Protein AF-A0A484BZA9-F1 (afdb_monomer_lite)

Organism: Drosophila navojoa (NCBI:txid7232)

Radius of gyration: 30.33 Å; chains: 1; bounding box: 61×29×84 Å

Foldseek 3Di:
DVVVVVVVVVVVVVVVVVVVVVVVVVVVVPPPPPPPPQAKDKDADPPPLGIFIWGWDADPPPRDIDTDGPDRDDDDDCDDPSPPPDD

InterPro domains:
  IPR002018 Carboxylesterase, type B [PF00135] (48-85)
  IPR029058 Alpha/Beta hydrolase fold [G3DSA:3.40.50.1820] (9-86)
  IPR029058 Alpha/Beta hydrolase fold [SSF53474] (48-85)

Structure (mmCIF, N/CA/C/O backbone):
data_AF-A0A484BZA9-F1
#
_entry.id   AF-A0A484BZA9-F1
#
loop_
_atom_site.group_PDB
_atom_site.id
_atom_site.type_symbol
_atom_site.label_atom_id
_atom_site.label_alt_id
_atom_site.label_comp_id
_atom_site.label_asym_id
_atom_site.label_entity_id
_atom_site.label_seq_id
_atom_site.pdbx_PDB_ins_code
_atom_site.Cartn_x
_atom_site.Cartn_y
_atom_site.Cartn_z
_atom_site.occupancy
_atom_site.B_iso_or_equiv
_atom_site.auth_seq_id
_atom_site.auth_comp_id
_atom_site.auth_asym_id
_atom_site.auth_atom_id
_atom_site.pdbx_PDB_model_num
ATOM 1 N N . MET A 1 1 ? 35.173 -10.326 -63.061 1.00 58.94 1 MET A N 1
ATOM 2 C CA . MET A 1 1 ? 34.875 -11.065 -61.809 1.00 58.94 1 MET A CA 1
ATOM 3 C C . MET A 1 1 ? 34.921 -10.184 -60.553 1.00 58.94 1 MET A C 1
ATOM 5 O O . MET A 1 1 ? 33.994 -10.265 -59.764 1.00 58.94 1 MET A O 1
ATOM 9 N N . ARG A 1 2 ? 35.896 -9.270 -60.396 1.00 67.94 2 ARG A N 1
ATOM 10 C CA . ARG A 1 2 ? 36.042 -8.396 -59.205 1.00 67.94 2 ARG A CA 1
ATOM 11 C C . ARG A 1 2 ? 34.828 -7.511 -58.857 1.00 67.94 2 ARG A C 1
ATOM 13 O O . ARG A 1 2 ? 34.467 -7.426 -57.695 1.00 67.94 2 ARG A O 1
ATOM 20 N N . ARG A 1 3 ? 34.145 -6.910 -59.842 1.00 71.12 3 ARG A N 1
ATOM 21 C CA . ARG A 1 3 ? 32.978 -6.034 -59.583 1.00 71.12 3 ARG A CA 1
ATOM 22 C C . ARG A 1 3 ? 31.771 -6.777 -58.994 1.00 71.12 3 ARG A C 1
ATOM 24 O O . ARG A 1 3 ? 31.112 -6.250 -58.114 1.00 71.12 3 ARG A O 1
ATOM 31 N N . ARG A 1 4 ? 31.515 -8.017 -59.429 1.00 75.31 4 ARG A N 1
ATOM 32 C CA . ARG A 1 4 ? 30.401 -8.833 -58.910 1.00 75.31 4 ARG A CA 1
ATOM 33 C C . ARG A 1 4 ? 30.628 -9.241 -57.454 1.00 75.31 4 ARG A C 1
ATOM 35 O O . ARG A 1 4 ? 29.698 -9.183 -56.667 1.00 75.31 4 ARG A O 1
ATOM 42 N N . VAL A 1 5 ? 31.871 -9.561 -57.094 1.00 78.50 5 VAL A N 1
ATOM 43 C CA . VAL A 1 5 ? 32.254 -9.881 -55.709 1.00 78.50 5 VAL A CA 1
ATOM 44 C C . VAL A 1 5 ? 32.057 -8.672 -54.788 1.00 78.50 5 VAL A C 1
ATOM 46 O O . VAL A 1 5 ? 31.531 -8.825 -53.693 1.00 78.50 5 VAL A O 1
ATOM 49 N N . VAL A 1 6 ? 32.389 -7.463 -55.254 1.00 81.69 6 VAL A N 1
ATOM 50 C CA . VAL A 1 6 ? 32.206 -6.222 -54.479 1.00 81.69 6 VAL A CA 1
ATOM 51 C C . VAL A 1 6 ? 30.726 -5.898 -54.245 1.00 81.69 6 VAL A C 1
ATOM 53 O O . VAL A 1 6 ? 30.363 -5.560 -53.124 1.00 81.69 6 VAL A O 1
ATOM 56 N N . TYR A 1 7 ? 29.851 -6.053 -55.247 1.00 83.44 7 TYR A N 1
ATOM 57 C CA . TYR A 1 7 ? 28.407 -5.840 -55.055 1.00 83.44 7 TYR A CA 1
ATOM 58 C C . TYR A 1 7 ? 27.773 -6.874 -54.122 1.00 83.44 7 TYR A C 1
ATOM 60 O O . TYR A 1 7 ? 26.952 -6.513 -53.284 1.00 83.44 7 TYR A O 1
ATOM 68 N N . VAL A 1 8 ? 28.179 -8.142 -54.228 1.00 84.38 8 VAL A N 1
ATOM 69 C CA . VAL A 1 8 ? 27.713 -9.201 -53.320 1.00 84.38 8 VAL A CA 1
ATOM 70 C C . VAL A 1 8 ? 28.176 -8.919 -51.886 1.00 84.38 8 VAL A C 1
ATOM 72 O O . VAL A 1 8 ? 27.380 -9.018 -50.959 1.00 84.38 8 VAL A O 1
ATOM 75 N N . MET A 1 9 ? 29.421 -8.478 -51.697 1.00 83.31 9 MET A N 1
ATOM 76 C CA . MET A 1 9 ? 29.953 -8.087 -50.388 1.00 83.31 9 MET A CA 1
ATOM 77 C C . MET A 1 9 ? 29.228 -6.865 -49.797 1.00 83.31 9 MET A C 1
ATOM 79 O O . MET A 1 9 ? 28.893 -6.872 -48.615 1.00 83.31 9 MET A O 1
ATOM 83 N N . LEU A 1 10 ? 28.941 -5.837 -50.604 1.00 84.81 10 LEU A N 1
ATOM 84 C CA . LEU A 1 10 ? 28.187 -4.649 -50.179 1.00 84.81 10 LEU A CA 1
ATOM 85 C C . LEU A 1 10 ? 26.740 -4.984 -49.794 1.00 84.81 10 LEU A C 1
ATOM 87 O O . LEU A 1 10 ? 26.254 -4.486 -48.781 1.00 84.81 10 LEU A O 1
ATOM 91 N N . ALA A 1 11 ? 26.069 -5.851 -50.557 1.00 86.19 11 ALA A N 1
ATOM 92 C CA . ALA A 1 11 ? 24.706 -6.286 -50.256 1.00 86.19 11 ALA A CA 1
ATOM 93 C C . ALA A 1 11 ? 24.637 -7.107 -48.957 1.00 86.19 11 ALA A C 1
ATOM 95 O O . ALA A 1 11 ? 23.766 -6.871 -48.122 1.00 86.19 11 ALA A O 1
ATOM 96 N N . LEU A 1 12 ? 25.590 -8.024 -48.752 1.00 87.62 12 LEU A N 1
ATOM 97 C CA . LEU A 1 12 ? 25.697 -8.797 -47.511 1.00 87.62 12 LEU A CA 1
ATOM 98 C C . LEU A 1 12 ? 26.006 -7.896 -46.308 1.00 87.62 12 LEU A C 1
ATOM 100 O O . LEU A 1 12 ? 25.380 -8.042 -45.263 1.00 87.62 12 LEU A O 1
ATOM 104 N N . CYS A 1 13 ? 26.908 -6.923 -46.468 1.00 89.94 13 CYS A N 1
ATOM 105 C C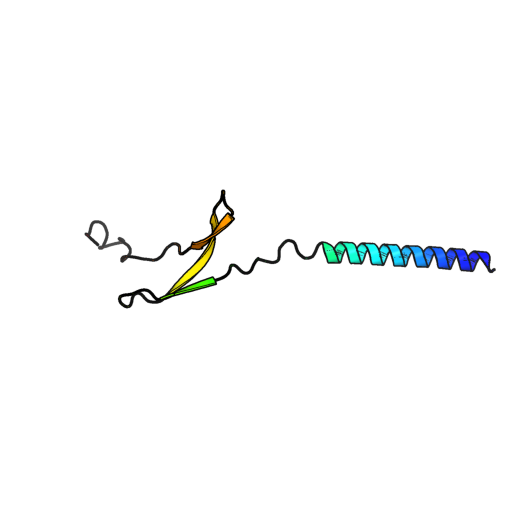A . CYS A 1 13 ? 27.218 -5.936 -45.431 1.00 89.94 13 CYS A CA 1
ATOM 106 C C . CYS A 1 13 ? 25.980 -5.107 -45.044 1.00 89.94 13 CYS A C 1
ATOM 108 O O . CYS A 1 13 ? 25.701 -4.925 -43.860 1.00 89.94 13 CYS A O 1
ATOM 110 N N . GLY A 1 14 ? 25.185 -4.677 -46.029 1.00 89.19 14 GLY A N 1
ATOM 111 C CA . GLY A 1 14 ? 23.937 -3.948 -45.791 1.00 89.19 14 GLY A CA 1
ATOM 112 C C . GLY A 1 14 ? 22.888 -4.766 -45.030 1.00 89.19 14 GLY A C 1
ATOM 113 O O . GLY A 1 14 ? 22.277 -4.250 -44.097 1.00 89.19 14 GLY A O 1
ATOM 114 N N . LEU A 1 15 ? 22.712 -6.047 -45.373 1.00 91.06 15 LEU A N 1
ATOM 115 C CA . LEU A 1 15 ? 21.784 -6.944 -44.669 1.00 91.06 15 LEU A CA 1
ATOM 116 C C . LEU A 1 15 ? 22.214 -7.199 -43.219 1.00 91.06 15 LEU A C 1
ATOM 118 O O . LEU A 1 15 ? 21.372 -7.194 -42.322 1.00 91.06 15 LEU A O 1
ATOM 122 N N . VAL A 1 16 ? 23.518 -7.367 -42.981 1.00 92.56 16 VAL A N 1
ATOM 123 C CA . VAL A 1 16 ? 24.068 -7.526 -41.626 1.00 92.56 16 VAL A CA 1
ATOM 124 C C . VAL A 1 16 ? 23.853 -6.255 -40.804 1.00 92.56 16 VAL A C 1
ATOM 126 O O . VAL A 1 16 ? 23.381 -6.342 -39.674 1.00 92.56 16 VAL A O 1
ATOM 129 N N . LEU A 1 17 ? 24.123 -5.074 -41.369 1.00 93.38 17 LEU A N 1
ATOM 130 C CA . LEU A 1 17 ? 23.889 -3.796 -40.689 1.00 93.38 17 LEU A CA 1
ATOM 131 C C . LEU A 1 17 ? 22.407 -3.581 -40.364 1.00 93.38 17 LEU A C 1
ATOM 133 O O . LEU A 1 17 ? 22.086 -3.202 -39.242 1.00 93.38 17 LEU A O 1
ATOM 137 N N . ALA A 1 18 ? 21.499 -3.871 -41.299 1.00 92.81 18 ALA A N 1
ATOM 138 C CA . ALA A 1 18 ? 20.061 -3.761 -41.060 1.00 92.81 18 ALA A CA 1
ATOM 139 C C . ALA A 1 18 ? 19.581 -4.730 -39.966 1.00 92.81 18 ALA A C 1
ATOM 141 O O . ALA A 1 18 ? 18.797 -4.339 -39.103 1.00 92.81 18 ALA A O 1
ATOM 142 N N . GLY A 1 19 ? 20.092 -5.967 -39.960 1.00 93.81 19 GLY A N 1
ATOM 143 C CA . GLY A 1 19 ? 19.805 -6.950 -38.915 1.00 93.81 19 GLY A CA 1
ATOM 144 C C . GLY A 1 19 ? 20.316 -6.518 -37.539 1.00 93.81 19 GLY A C 1
ATOM 145 O O . GLY A 1 19 ? 19.584 -6.618 -36.558 1.00 93.81 19 GLY A O 1
ATOM 146 N N . LEU A 1 20 ? 21.535 -5.972 -37.469 1.00 91.88 20 LEU A N 1
ATOM 147 C CA . LEU A 1 20 ? 22.105 -5.437 -36.229 1.00 91.88 20 LEU A CA 1
ATOM 148 C C . LEU A 1 20 ? 21.330 -4.220 -35.717 1.00 91.88 20 LEU A C 1
ATOM 150 O O . LEU A 1 20 ? 21.074 -4.130 -34.521 1.00 91.88 20 LEU A O 1
ATOM 154 N N . VAL A 1 21 ? 20.917 -3.310 -36.604 1.00 92.38 21 VAL A N 1
ATOM 155 C CA . VAL A 1 21 ? 20.092 -2.149 -36.236 1.00 92.38 21 VAL A CA 1
ATOM 156 C C . VAL A 1 21 ? 18.723 -2.600 -35.735 1.00 92.38 21 VAL A C 1
ATOM 158 O O . VAL A 1 21 ? 18.282 -2.127 -34.694 1.00 92.38 21 VAL A O 1
ATOM 161 N N . ALA A 1 22 ? 18.066 -3.544 -36.413 1.00 89.94 22 ALA A N 1
ATOM 162 C CA . ALA A 1 22 ? 16.786 -4.087 -35.963 1.00 89.94 22 ALA A CA 1
ATOM 163 C C . ALA A 1 22 ? 16.911 -4.783 -34.599 1.00 89.94 22 ALA A C 1
ATOM 165 O O . ALA A 1 22 ? 16.083 -4.562 -33.719 1.00 89.94 22 ALA A O 1
ATOM 166 N N . TRP A 1 23 ? 17.970 -5.570 -34.394 1.00 88.50 23 TRP A N 1
ATOM 167 C CA . TRP A 1 23 ? 18.237 -6.224 -33.114 1.00 88.50 23 TRP A CA 1
ATOM 168 C C . TRP A 1 23 ? 18.519 -5.216 -31.992 1.00 88.50 23 TRP A C 1
ATOM 170 O O . TRP A 1 23 ? 17.975 -5.351 -30.898 1.00 88.50 23 TRP A O 1
ATOM 180 N N . LEU A 1 24 ? 19.295 -4.165 -32.274 1.00 87.06 24 LEU A N 1
ATOM 181 C CA . LEU A 1 24 ? 19.585 -3.091 -31.322 1.00 87.06 24 LEU A CA 1
ATOM 182 C C . LEU A 1 24 ? 18.323 -2.301 -30.967 1.00 87.06 24 LEU A C 1
ATOM 184 O O . LEU A 1 24 ? 18.091 -2.021 -29.794 1.00 87.06 24 LEU A O 1
ATOM 188 N N . LEU A 1 25 ? 17.475 -2.001 -31.954 1.00 84.19 25 LEU A N 1
ATOM 189 C CA . LEU A 1 25 ? 16.185 -1.360 -31.719 1.00 84.19 25 LEU A CA 1
ATOM 190 C C . LEU A 1 25 ? 15.296 -2.235 -30.832 1.00 84.19 25 LEU A C 1
ATOM 192 O O . LEU A 1 25 ? 14.814 -1.731 -29.826 1.00 84.19 25 LEU A O 1
ATOM 196 N N . VAL A 1 26 ? 15.153 -3.534 -31.129 1.00 83.56 26 VAL A N 1
ATOM 197 C CA . VAL A 1 26 ? 14.376 -4.488 -30.309 1.00 83.56 26 VAL A CA 1
ATOM 198 C C . VAL A 1 26 ? 14.932 -4.614 -28.885 1.00 83.56 26 VAL A C 1
ATOM 200 O O . VAL A 1 26 ? 14.165 -4.667 -27.927 1.00 83.56 26 VAL A O 1
ATOM 203 N N . SER A 1 27 ? 16.256 -4.596 -28.721 1.00 79.19 27 SER A N 1
ATOM 204 C CA . SER A 1 27 ? 16.891 -4.629 -27.400 1.00 79.19 27 SER A CA 1
ATOM 205 C C . SER A 1 27 ? 16.636 -3.360 -26.580 1.00 79.19 27 SER A C 1
ATOM 207 O O . SER A 1 27 ? 16.597 -3.443 -25.356 1.00 79.19 27 SER A O 1
ATOM 209 N N . MET A 1 28 ? 16.478 -2.197 -27.220 1.00 74.00 28 MET A N 1
ATOM 210 C CA . MET A 1 28 ? 16.222 -0.923 -26.533 1.00 74.00 28 MET A CA 1
ATOM 211 C C . MET A 1 28 ? 14.754 -0.746 -26.119 1.00 74.00 28 MET A C 1
ATOM 213 O O . MET A 1 28 ? 14.476 0.024 -25.205 1.00 74.00 28 MET A O 1
ATOM 217 N N . ILE A 1 29 ? 13.813 -1.463 -26.746 1.00 66.44 29 ILE A N 1
ATOM 218 C CA . ILE A 1 29 ? 12.386 -1.451 -26.351 1.00 66.44 29 ILE A CA 1
ATOM 219 C C . ILE A 1 29 ? 12.101 -2.351 -25.140 1.00 66.44 29 ILE A C 1
ATOM 221 O O . ILE A 1 29 ? 11.022 -2.271 -24.558 1.00 66.44 29 ILE A O 1
ATOM 225 N N . ALA A 1 30 ? 13.047 -3.202 -24.737 1.00 59.19 30 ALA A N 1
ATOM 226 C CA . ALA A 1 30 ? 12.852 -4.202 -23.693 1.00 59.19 30 ALA A CA 1
ATOM 227 C C . ALA A 1 30 ? 13.120 -3.684 -22.269 1.00 59.19 30 ALA A C 1
ATOM 229 O O . ALA A 1 30 ? 13.698 -4.412 -21.478 1.00 59.19 30 ALA A O 1
ATOM 230 N N . VAL A 1 31 ? 12.722 -2.454 -21.924 1.00 59.75 31 VAL A N 1
ATOM 231 C CA . VAL A 1 31 ? 12.551 -2.017 -20.520 1.00 59.75 31 VAL A CA 1
ATOM 232 C C . VAL A 1 31 ? 11.520 -0.880 -20.478 1.00 59.75 31 VAL A C 1
ATOM 234 O O . VAL A 1 31 ? 11.870 0.284 -20.307 1.00 59.75 31 VAL A O 1
ATOM 237 N N . ALA A 1 32 ? 10.237 -1.186 -20.662 1.00 54.09 32 ALA A N 1
ATOM 238 C CA . ALA A 1 32 ? 9.157 -0.223 -20.380 1.00 54.09 32 ALA A CA 1
ATOM 239 C C . ALA A 1 32 ? 8.249 -0.671 -19.224 1.00 54.09 32 ALA A C 1
ATOM 241 O O . ALA A 1 32 ? 7.467 0.119 -18.703 1.00 54.09 32 ALA A O 1
ATOM 242 N N . ASP A 1 33 ? 8.381 -1.917 -18.782 1.00 51.00 33 ASP A N 1
ATOM 243 C CA . ASP A 1 33 ? 7.514 -2.556 -17.798 1.00 51.00 33 ASP A CA 1
ATOM 244 C C . ASP A 1 33 ? 8.298 -3.256 -16.686 1.00 51.00 33 ASP A C 1
ATOM 246 O O . ASP A 1 33 ? 7.728 -4.049 -15.935 1.00 51.00 33 ASP A O 1
ATOM 250 N N . ALA A 1 34 ? 9.585 -2.927 -16.521 1.00 49.69 34 ALA A N 1
ATOM 251 C CA . ALA A 1 34 ? 10.323 -3.269 -15.315 1.00 49.69 34 ALA A CA 1
ATOM 252 C C . ALA A 1 34 ? 9.768 -2.436 -14.155 1.00 49.69 34 ALA A C 1
ATOM 254 O O . ALA A 1 34 ? 10.344 -1.424 -13.758 1.00 49.69 34 ALA A O 1
ATOM 255 N N . GLN A 1 35 ? 8.586 -2.853 -13.688 1.00 51.00 35 GLN A N 1
ATOM 256 C CA . GLN A 1 35 ? 8.194 -3.000 -12.301 1.00 51.00 35 GLN A CA 1
ATOM 257 C C . GLN A 1 35 ? 9.218 -2.316 -11.413 1.00 51.00 35 GLN A C 1
ATOM 259 O O . GLN A 1 35 ? 10.180 -2.950 -10.979 1.00 51.00 35 GLN A O 1
ATOM 264 N N . THR A 1 36 ? 9.049 -1.009 -11.188 1.00 56.25 36 THR A N 1
ATOM 265 C CA . THR A 1 36 ? 9.755 -0.351 -10.097 1.00 56.25 36 THR A CA 1
ATOM 266 C C . THR A 1 36 ? 9.455 -1.226 -8.890 1.00 56.25 36 THR A C 1
ATOM 268 O O . THR A 1 36 ? 8.275 -1.379 -8.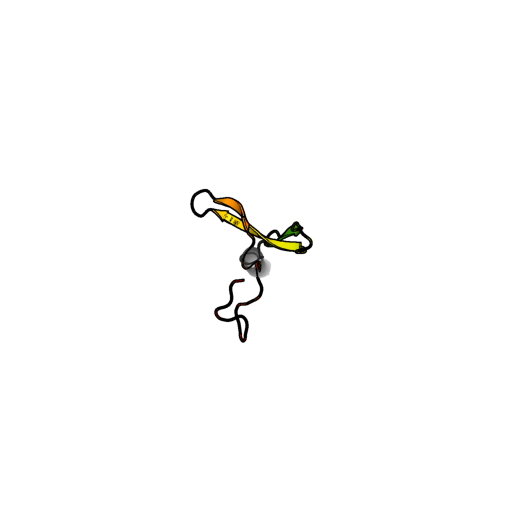557 1.00 56.25 36 THR A O 1
ATOM 271 N N . PRO A 1 37 ? 10.449 -1.920 -8.300 1.00 57.00 37 PRO A N 1
ATOM 272 C CA . PRO A 1 37 ? 10.177 -2.749 -7.145 1.00 57.00 37 PRO A CA 1
ATOM 273 C C . PRO A 1 37 ? 9.600 -1.783 -6.125 1.00 57.00 37 PRO A C 1
ATOM 275 O O . PRO A 1 37 ? 10.305 -0.882 -5.671 1.00 57.00 37 PRO A O 1
ATOM 278 N N . MET A 1 38 ? 8.286 -1.873 -5.885 1.00 63.72 38 MET A N 1
ATOM 279 C CA . MET A 1 38 ? 7.587 -0.969 -4.987 1.00 63.72 38 MET A CA 1
ATOM 280 C C . MET A 1 38 ? 8.290 -1.132 -3.655 1.00 63.72 38 MET A C 1
ATOM 282 O O . MET A 1 38 ? 8.139 -2.173 -3.008 1.00 63.72 38 MET A O 1
ATOM 286 N N . SER A 1 39 ? 9.139 -0.155 -3.322 1.00 82.00 39 SER A N 1
ATOM 287 C CA . SER A 1 39 ? 9.988 -0.216 -2.144 1.00 82.00 39 SER A CA 1
ATOM 288 C C . SER A 1 39 ? 9.069 -0.538 -0.974 1.00 82.00 39 SER A C 1
ATOM 290 O O . SER A 1 39 ? 8.095 0.172 -0.713 1.00 82.00 39 SER A O 1
ATOM 292 N N . THR A 1 40 ? 9.273 -1.720 -0.404 1.00 89.75 40 THR A N 1
ATOM 293 C CA . THR A 1 40 ? 8.438 -2.242 0.667 1.00 89.75 40 THR A CA 1
ATOM 294 C C . THR A 1 40 ? 9.006 -1.709 1.969 1.00 89.75 40 THR A C 1
ATOM 296 O O . THR A 1 40 ? 10.217 -1.744 2.176 1.00 89.75 40 THR A O 1
ATOM 299 N N . VAL A 1 41 ? 8.129 -1.265 2.861 1.00 94.31 41 VAL A N 1
ATOM 300 C CA . VAL A 1 41 ? 8.493 -0.872 4.222 1.00 94.31 41 VAL A CA 1
ATOM 301 C C . VAL A 1 41 ? 7.668 -1.683 5.210 1.00 94.31 41 VAL A C 1
ATOM 303 O O . VAL A 1 41 ? 6.482 -1.920 4.992 1.00 94.31 41 VAL A O 1
ATOM 306 N N . THR A 1 42 ? 8.309 -2.129 6.281 1.00 95.50 42 THR A N 1
ATOM 307 C CA . THR A 1 42 ? 7.696 -2.955 7.318 1.00 95.50 42 THR A CA 1
ATOM 308 C C . THR A 1 42 ? 7.838 -2.228 8.649 1.00 95.50 42 THR A C 1
ATOM 310 O O . THR A 1 42 ? 8.936 -1.788 8.981 1.00 95.50 42 THR A O 1
ATOM 313 N N . VAL A 1 43 ? 6.738 -2.075 9.385 1.00 94.81 43 VAL A N 1
ATOM 314 C CA . VAL A 1 43 ? 6.691 -1.356 10.668 1.00 94.81 43 VAL A CA 1
ATOM 315 C C . VAL A 1 43 ? 6.029 -2.240 11.712 1.00 94.81 43 VAL A C 1
ATOM 317 O O . VAL A 1 43 ? 5.003 -2.860 11.434 1.00 94.81 43 VAL A O 1
ATOM 320 N N . ASP A 1 44 ? 6.619 -2.293 12.901 1.00 95.38 44 ASP A N 1
ATOM 321 C CA . ASP A 1 44 ? 6.052 -3.004 14.043 1.00 95.38 44 ASP A CA 1
ATOM 322 C C . ASP A 1 44 ? 5.096 -2.092 14.821 1.00 95.38 44 ASP A C 1
ATOM 324 O O . ASP A 1 44 ? 5.431 -0.940 15.114 1.00 95.38 44 ASP A O 1
ATOM 328 N N . LEU A 1 45 ? 3.891 -2.580 15.108 1.00 91.94 45 LEU A N 1
ATOM 329 C CA . LEU A 1 45 ? 2.869 -1.828 15.827 1.00 91.94 45 LEU A CA 1
ATOM 330 C C . LEU A 1 45 ? 2.989 -2.052 17.335 1.00 91.94 45 LEU A C 1
ATOM 332 O O . LEU A 1 45 ? 3.333 -3.133 17.815 1.00 91.94 45 LEU A O 1
ATOM 336 N N . SER A 1 46 ? 2.649 -1.022 18.104 1.00 90.62 46 SER A N 1
ATOM 337 C CA . SER A 1 46 ? 2.614 -1.114 19.559 1.00 90.62 46 SER A CA 1
ATOM 338 C C . SER A 1 46 ? 1.477 -2.023 20.049 1.00 90.62 46 SER A C 1
ATOM 340 O O . SER A 1 46 ? 0.550 -2.368 19.319 1.00 90.62 46 SER A O 1
ATOM 342 N N . GLY A 1 47 ? 1.551 -2.446 21.315 1.00 87.19 47 GLY A N 1
ATOM 343 C CA . GLY A 1 47 ? 0.450 -3.172 21.957 1.00 87.19 47 GLY A CA 1
ATOM 344 C C . GLY A 1 47 ? 0.193 -4.580 21.409 1.00 87.19 47 GLY A C 1
ATOM 345 O O . GLY A 1 47 ? -0.945 -5.029 21.438 1.00 87.19 47 GLY A O 1
ATOM 346 N N . GLN A 1 48 ? 1.229 -5.274 20.919 1.00 86.88 48 GLN A N 1
ATOM 347 C CA . GLN A 1 48 ? 1.139 -6.652 20.397 1.00 86.88 48 GLN A CA 1
ATOM 348 C C . GLN A 1 48 ? 0.223 -6.810 19.166 1.00 86.88 48 GLN A C 1
ATOM 350 O O . GLN A 1 48 ? -0.237 -7.909 18.869 1.00 86.88 48 GLN A O 1
ATOM 355 N N . GLN A 1 49 ? -0.007 -5.731 18.411 1.00 90.81 49 GLN A N 1
ATOM 356 C CA . GLN A 1 49 ? -0.809 -5.753 17.180 1.00 90.81 49 GLN A CA 1
ATOM 357 C C . GLN A 1 49 ? -0.062 -6.360 15.976 1.00 90.81 49 GLN A C 1
ATOM 359 O O . GLN A 1 49 ? -0.651 -6.573 14.917 1.00 90.81 49 GLN A O 1
ATOM 364 N N . GLY A 1 50 ? 1.226 -6.669 16.147 1.00 93.75 50 GLY A N 1
ATOM 365 C CA . GLY A 1 50 ? 2.071 -7.285 15.136 1.00 93.75 50 GLY A CA 1
ATOM 366 C C . GLY A 1 50 ? 2.612 -6.280 14.126 1.00 93.75 50 GLY A C 1
ATOM 367 O O . GLY A 1 50 ? 2.684 -5.080 14.372 1.00 93.75 50 GLY A O 1
ATOM 368 N N . THR A 1 51 ? 3.012 -6.787 12.965 1.00 96.25 51 THR A N 1
ATOM 369 C CA . THR A 1 51 ? 3.791 -6.026 11.991 1.00 96.25 51 THR A CA 1
ATOM 370 C C . THR A 1 51 ? 2.985 -5.748 10.723 1.00 96.25 51 THR A C 1
ATOM 372 O O . THR A 1 51 ? 2.343 -6.645 10.174 1.00 96.25 51 THR A O 1
ATOM 375 N N . VAL A 1 52 ? 3.059 -4.518 10.207 1.00 95.88 52 VAL A N 1
ATOM 376 C CA . VAL A 1 52 ? 2.383 -4.106 8.970 1.00 95.88 52 VAL A CA 1
ATOM 377 C C . VAL A 1 52 ? 3.396 -3.881 7.857 1.00 95.88 52 VAL A C 1
ATOM 379 O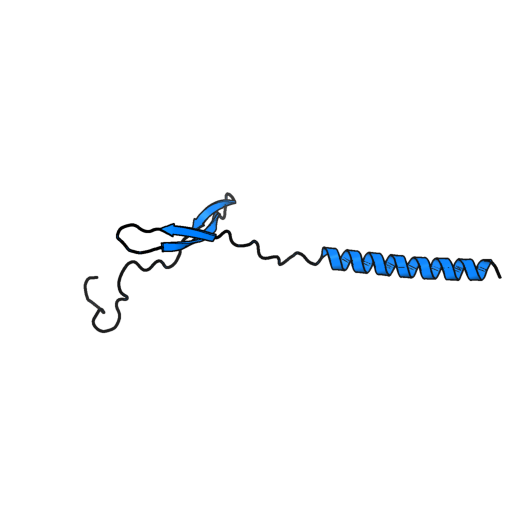 O . VAL A 1 52 ? 4.403 -3.193 8.025 1.00 95.88 52 VAL A O 1
ATOM 382 N N . ARG A 1 53 ? 3.085 -4.429 6.682 1.00 95.62 53 ARG A N 1
ATOM 383 C CA . ARG A 1 53 ? 3.817 -4.197 5.439 1.00 95.62 53 ARG A CA 1
ATOM 384 C C . ARG A 1 53 ? 3.095 -3.152 4.590 1.00 95.62 53 ARG A C 1
ATOM 386 O O . ARG A 1 53 ? 1.912 -3.297 4.295 1.00 95.62 53 ARG A O 1
ATOM 393 N N . GLY A 1 54 ? 3.822 -2.128 4.170 1.00 95.00 54 GLY A N 1
ATOM 394 C CA . GLY A 1 54 ? 3.367 -1.081 3.262 1.00 95.00 54 GLY A CA 1
ATOM 395 C C . GLY A 1 54 ? 4.343 -0.868 2.110 1.00 95.00 54 GLY A C 1
ATOM 396 O O . GLY A 1 54 ? 5.258 -1.666 1.875 1.00 95.00 54 GLY A O 1
ATOM 397 N N . ASN A 1 55 ? 4.158 0.233 1.393 1.00 94.62 55 ASN A N 1
ATOM 398 C CA . ASN A 1 55 ? 5.060 0.674 0.334 1.00 94.62 55 ASN A CA 1
ATOM 399 C C . ASN A 1 55 ? 5.213 2.197 0.345 1.00 94.62 55 ASN A C 1
ATOM 401 O O . ASN A 1 55 ? 4.613 2.880 1.170 1.00 94.62 55 ASN A O 1
ATOM 405 N N . TYR A 1 56 ? 6.008 2.737 -0.575 1.00 93.56 56 TYR A N 1
ATOM 406 C CA . TYR A 1 56 ? 6.093 4.183 -0.784 1.00 93.56 56 TYR A CA 1
ATOM 407 C C . TYR A 1 56 ? 5.141 4.644 -1.891 1.00 93.56 56 TYR A C 1
ATOM 409 O O . TYR A 1 56 ? 4.948 3.952 -2.894 1.00 93.56 56 TYR A O 1
ATOM 417 N N . GLY A 1 57 ? 4.530 5.807 -1.687 1.00 91.56 57 GLY A N 1
ATOM 418 C CA . GLY A 1 57 ? 3.786 6.564 -2.689 1.00 91.56 57 GLY A CA 1
ATOM 419 C C . GLY A 1 57 ? 4.460 7.907 -2.968 1.00 91.56 57 GLY A C 1
ATOM 420 O O . GLY A 1 57 ? 5.404 8.282 -2.279 1.00 91.56 57 GLY A O 1
ATOM 421 N N . GLN A 1 58 ? 3.960 8.628 -3.970 1.00 94.12 58 GLN A N 1
ATOM 422 C CA . GLN A 1 58 ? 4.401 9.981 -4.319 1.00 94.12 58 GLN A CA 1
ATOM 423 C C . GLN A 1 58 ? 3.201 10.930 -4.261 1.00 94.12 58 GLN A C 1
ATOM 425 O O . GLN A 1 58 ? 2.100 10.559 -4.681 1.00 94.12 58 GLN A O 1
ATOM 430 N N . THR A 1 59 ? 3.380 12.143 -3.737 1.00 93.94 59 THR A N 1
ATOM 431 C CA . THR A 1 59 ? 2.332 13.174 -3.789 1.00 93.94 59 THR A CA 1
ATOM 432 C C . THR A 1 59 ? 2.070 13.598 -5.236 1.00 93.94 59 THR A C 1
ATOM 434 O O . THR A 1 59 ? 2.991 13.693 -6.047 1.00 93.94 59 THR A O 1
ATOM 437 N N . ALA A 1 60 ? 0.810 13.896 -5.565 1.00 93.69 60 ALA A N 1
ATOM 438 C CA . ALA A 1 60 ? 0.417 14.215 -6.939 1.00 93.69 60 ALA A CA 1
ATOM 439 C C . ALA A 1 60 ? 1.049 15.512 -7.479 1.00 93.69 60 ALA A C 1
ATOM 441 O O . ALA A 1 60 ? 1.352 15.595 -8.664 1.00 93.69 60 ALA A O 1
ATOM 442 N N . TRP A 1 61 ? 1.242 16.522 -6.622 1.00 93.94 61 TRP A N 1
ATOM 443 C CA . TRP A 1 61 ? 1.687 17.854 -7.054 1.00 93.94 61 TRP A CA 1
ATOM 444 C C . TRP A 1 61 ? 3.179 18.117 -6.862 1.00 93.94 61 TRP A C 1
ATOM 446 O O . TRP A 1 61 ? 3.766 18.842 -7.657 1.00 93.94 61 TRP A O 1
ATOM 456 N N . THR A 1 62 ? 3.797 17.559 -5.819 1.00 96.12 62 THR A N 1
ATOM 457 C CA . THR A 1 62 ? 5.211 17.822 -5.492 1.00 96.12 62 THR A CA 1
ATOM 458 C C . THR A 1 62 ? 6.122 16.626 -5.744 1.00 96.12 62 THR A C 1
ATOM 460 O O . THR A 1 62 ? 7.338 16.777 -5.676 1.00 96.12 62 THR A O 1
ATOM 463 N N . GLY A 1 63 ? 5.566 15.440 -6.027 1.00 91.88 63 GLY A N 1
ATOM 464 C CA . GLY A 1 63 ? 6.347 14.214 -6.190 1.00 91.88 63 GLY A CA 1
ATOM 465 C C . GLY A 1 63 ? 7.134 13.832 -4.934 1.00 91.88 63 GLY A C 1
ATOM 466 O O . GLY A 1 63 ? 8.193 13.220 -5.044 1.00 91.88 63 GLY A O 1
ATOM 467 N N . GLN A 1 64 ? 6.664 14.239 -3.750 1.00 95.44 64 GLN A N 1
ATOM 468 C CA . GLN A 1 64 ? 7.293 13.898 -2.477 1.00 95.44 64 GLN A CA 1
ATOM 469 C C . GLN A 1 64 ? 6.943 12.472 -2.071 1.00 95.44 64 GLN A C 1
ATOM 471 O O . GLN A 1 64 ? 5.770 12.089 -2.070 1.00 95.44 64 GLN A O 1
ATOM 476 N N . SER A 1 65 ? 7.968 11.727 -1.661 1.00 93.00 65 SER A N 1
ATOM 477 C CA . SER A 1 65 ? 7.820 10.342 -1.232 1.00 93.00 65 SER A CA 1
ATOM 478 C C . SER A 1 65 ? 7.239 10.269 0.173 1.00 93.00 65 SER A C 1
ATOM 480 O O . SER A 1 65 ? 7.648 11.014 1.066 1.00 93.00 65 SER A O 1
ATOM 482 N N . PHE A 1 66 ? 6.299 9.353 0.380 1.00 93.81 66 PHE A N 1
ATOM 483 C CA . PHE A 1 66 ? 5.718 9.070 1.688 1.00 93.81 66 PHE A CA 1
ATOM 484 C C . PHE A 1 66 ? 5.470 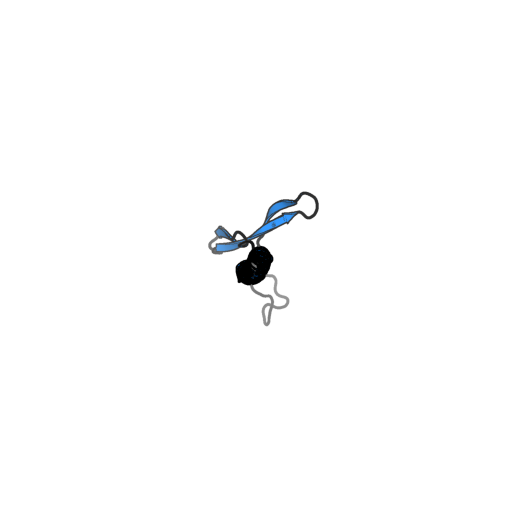7.573 1.859 1.00 93.81 66 PHE A C 1
ATOM 486 O O . PHE A 1 66 ? 5.221 6.855 0.890 1.00 93.81 66 PHE A O 1
ATOM 493 N N . MET A 1 67 ? 5.522 7.096 3.102 1.00 94.94 67 MET A N 1
ATOM 494 C CA . MET A 1 67 ? 5.146 5.722 3.436 1.00 94.94 67 MET A CA 1
ATOM 495 C C . MET A 1 67 ? 3.623 5.602 3.458 1.00 94.94 67 MET A C 1
ATOM 497 O O . MET A 1 67 ? 2.942 6.423 4.072 1.00 94.94 67 MET A O 1
ATOM 501 N N . GLN A 1 68 ? 3.084 4.567 2.823 1.00 94.31 68 GLN A N 1
ATOM 502 C CA . GLN A 1 68 ? 1.658 4.276 2.813 1.00 94.31 68 GLN A CA 1
ATOM 503 C C . GLN A 1 68 ? 1.377 2.865 3.324 1.00 94.31 68 GLN A C 1
ATOM 505 O O . GLN A 1 68 ? 1.960 1.880 2.869 1.00 94.31 68 GLN A O 1
ATOM 510 N N . PHE A 1 69 ? 0.418 2.786 4.242 1.00 95.56 69 PHE A N 1
ATOM 511 C CA . PHE A 1 69 ? -0.128 1.548 4.779 1.00 95.56 69 PHE A CA 1
ATOM 512 C C . PHE A 1 69 ? -1.649 1.640 4.668 1.00 95.56 69 PHE A C 1
ATOM 514 O O . PHE A 1 69 ? -2.249 2.614 5.121 1.00 95.56 69 PHE A O 1
ATOM 521 N N . ARG A 1 70 ? -2.281 0.676 3.996 1.00 94.75 70 ARG A N 1
ATOM 522 C CA . ARG A 1 70 ? -3.715 0.717 3.671 1.00 94.75 70 ARG A CA 1
ATOM 523 C C . ARG A 1 70 ? -4.398 -0.536 4.197 1.00 94.75 70 ARG A C 1
ATOM 525 O O . ARG A 1 70 ? -3.822 -1.615 4.126 1.00 94.75 70 ARG A O 1
ATOM 532 N N . GLY A 1 71 ? -5.628 -0.383 4.685 1.00 94.50 71 GLY A N 1
ATOM 533 C CA . GLY A 1 71 ? -6.449 -1.510 5.134 1.00 94.50 71 GLY A CA 1
ATOM 534 C C . GLY A 1 71 ? -5.946 -2.201 6.404 1.00 94.50 71 GLY A C 1
ATOM 535 O O . GLY A 1 71 ? -6.207 -3.386 6.567 1.00 94.50 71 GLY A O 1
ATOM 536 N N . ILE A 1 72 ? -5.229 -1.491 7.285 1.00 94.44 72 ILE A N 1
ATOM 537 C CA . ILE A 1 72 ? -4.834 -2.032 8.593 1.00 94.4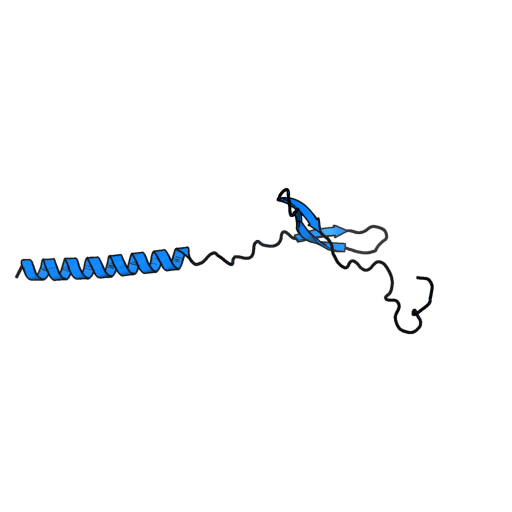4 72 ILE A CA 1
ATOM 538 C C . ILE A 1 72 ? -6.109 -2.259 9.425 1.00 94.44 72 ILE A C 1
ATOM 540 O O . ILE A 1 72 ? -6.831 -1.289 9.680 1.00 94.44 72 ILE A O 1
ATOM 544 N N . PRO A 1 73 ? -6.407 -3.498 9.854 1.00 92.31 73 PRO A N 1
ATOM 545 C CA . PRO A 1 73 ? -7.528 -3.762 10.746 1.00 92.31 73 PRO A CA 1
ATOM 546 C C . PRO A 1 73 ? -7.300 -3.090 12.102 1.00 92.31 73 PRO A C 1
ATOM 548 O O . PRO A 1 73 ? -6.229 -3.227 12.686 1.00 92.31 73 PRO A O 1
ATOM 551 N N . TYR A 1 74 ? -8.308 -2.380 12.607 1.00 90.44 74 TYR A N 1
ATOM 552 C CA . TYR A 1 74 ? -8.248 -1.703 13.911 1.00 90.44 74 TYR A CA 1
ATOM 553 C C . TYR A 1 74 ? -9.239 -2.270 14.937 1.00 90.44 74 TYR A C 1
ATOM 555 O O . TYR A 1 74 ? -9.158 -1.938 16.115 1.00 90.44 74 TYR A O 1
ATOM 563 N N . ALA A 1 75 ? -10.182 -3.098 14.489 1.00 90.94 75 ALA A N 1
ATOM 564 C CA . ALA A 1 75 ? -11.214 -3.718 15.306 1.00 90.94 75 ALA A CA 1
ATOM 565 C C . ALA A 1 75 ? -11.664 -5.037 14.664 1.00 90.94 75 ALA A C 1
ATOM 567 O O . ALA A 1 75 ? -11.354 -5.320 13.501 1.00 90.94 75 ALA A O 1
ATOM 568 N N . GLU A 1 76 ? -12.421 -5.829 15.417 1.00 92.00 76 GLU A N 1
ATOM 569 C CA . GLU A 1 76 ? -13.098 -7.004 14.882 1.00 92.00 76 GLU A CA 1
ATOM 570 C C . GLU A 1 76 ? -14.191 -6.580 13.886 1.00 92.00 76 GLU A C 1
ATOM 572 O O . GLU A 1 76 ? -14.878 -5.573 14.074 1.00 92.00 76 GLU A O 1
ATOM 577 N N . ALA A 1 77 ? -14.344 -7.328 12.791 1.00 93.06 77 ALA A N 1
ATOM 578 C CA . ALA A 1 77 ? -15.334 -6.996 11.774 1.00 93.06 77 ALA A CA 1
ATOM 579 C C . ALA A 1 77 ? -16.754 -7.030 12.383 1.00 93.06 77 ALA A C 1
ATOM 581 O O . ALA A 1 77 ? -17.118 -8.034 12.996 1.00 93.06 77 ALA A O 1
ATOM 582 N N . PRO A 1 78 ? -17.599 -5.995 12.187 1.00 94.31 78 PRO A N 1
ATOM 583 C CA . PRO A 1 78 ? -18.917 -5.895 12.824 1.00 94.31 78 PRO A CA 1
ATOM 584 C C . PRO A 1 78 ? -19.974 -6.752 12.102 1.00 94.31 78 PRO A C 1
ATOM 586 O O . PRO A 1 78 ? -21.002 -6.261 11.626 1.00 94.31 78 PRO A O 1
ATOM 589 N N . ILE A 1 79 ? -19.702 -8.049 11.977 1.00 94.88 79 ILE A N 1
ATOM 590 C CA . ILE A 1 79 ? -20.532 -9.038 11.285 1.00 94.88 79 ILE A CA 1
ATOM 591 C C . ILE A 1 79 ? -21.268 -9.946 12.280 1.00 94.88 79 ILE A C 1
ATOM 593 O O . ILE A 1 79 ? -20.862 -10.113 13.429 1.00 94.88 79 ILE A O 1
ATOM 597 N N . GLY A 1 80 ? -22.382 -10.542 11.846 1.00 93.44 80 GLY A N 1
ATOM 598 C CA . GLY A 1 80 ? -23.171 -11.457 12.677 1.00 93.44 80 GLY A CA 1
ATOM 599 C C . GLY A 1 80 ? -23.636 -10.813 13.988 1.00 93.44 80 GLY A C 1
ATOM 600 O O . GLY A 1 80 ? -24.246 -9.745 13.976 1.00 93.44 80 GLY A O 1
ATOM 601 N N . ASN A 1 81 ? -23.316 -11.452 15.116 1.00 93.94 81 ASN A N 1
ATOM 602 C CA . ASN A 1 81 ? -23.696 -10.994 16.458 1.00 93.94 81 ASN A CA 1
ATOM 603 C C . ASN A 1 81 ? -22.981 -9.708 16.905 1.00 93.94 81 ASN A C 1
ATOM 605 O O . ASN A 1 81 ? -23.409 -9.089 17.880 1.00 93.94 81 ASN A O 1
ATOM 609 N N . LEU A 1 82 ? -21.905 -9.313 16.216 1.00 93.50 82 LEU A N 1
ATOM 610 C CA . LEU A 1 82 ? -21.196 -8.052 16.449 1.00 93.50 82 LEU A CA 1
ATOM 611 C C . LEU A 1 82 ? -21.887 -6.872 15.760 1.00 93.50 82 LEU A C 1
ATOM 613 O O . LEU A 1 82 ? -21.598 -5.715 16.062 1.00 93.50 82 LEU A O 1
ATOM 617 N N . ARG A 1 83 ? -22.832 -7.141 14.851 1.00 94.19 83 ARG A N 1
ATOM 618 C CA . ARG A 1 83 ? -23.609 -6.089 14.204 1.00 94.19 83 ARG A CA 1
ATOM 619 C C . ARG A 1 83 ? -24.406 -5.324 15.260 1.00 94.19 83 ARG A C 1
ATOM 621 O O . ARG A 1 83 ? -25.072 -5.921 16.100 1.00 94.19 83 ARG A O 1
ATOM 628 N N . PHE A 1 84 ? -24.351 -3.997 15.180 1.00 92.06 84 PHE A N 1
ATOM 629 C CA . PHE A 1 84 ? -25.012 -3.080 16.118 1.00 92.06 84 PHE A CA 1
ATOM 630 C C . PHE A 1 84 ? -24.495 -3.147 17.567 1.00 92.06 84 PHE A C 1
ATOM 632 O O . PHE A 1 84 ? -25.148 -2.620 18.466 1.00 92.06 84 PHE A O 1
ATOM 639 N N . ARG A 1 85 ? -23.326 -3.757 17.809 1.00 90.06 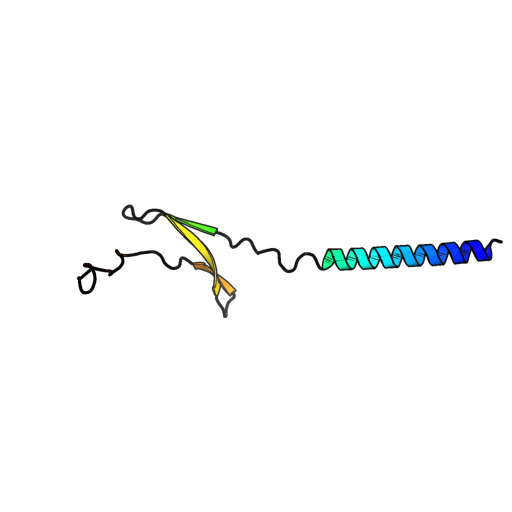85 ARG A N 1
ATOM 640 C CA . ARG A 1 85 ? -22.617 -3.659 19.092 1.00 90.06 85 ARG A CA 1
ATOM 641 C C . ARG A 1 85 ? -21.590 -2.527 19.051 1.00 90.06 85 ARG A C 1
ATOM 643 O O . ARG A 1 85 ? -21.066 -2.207 17.988 1.00 90.06 85 ARG A O 1
ATOM 650 N N . VAL A 1 86 ? -21.323 -1.924 20.210 1.00 80.38 86 VAL A N 1
ATOM 651 C CA . VAL A 1 86 ? -20.186 -1.006 20.377 1.00 80.38 86 VAL A CA 1
ATOM 652 C C . VAL A 1 86 ? -18.912 -1.847 20.328 1.00 80.38 86 VAL A C 1
ATOM 654 O O . VAL A 1 86 ? -18.805 -2.819 21.078 1.00 80.38 86 VAL A O 1
ATOM 657 N N . GLY A 1 87 ? -18.027 -1.508 19.389 1.00 65.12 87 GLY A N 1
ATOM 658 C CA . GLY A 1 87 ? -16.699 -2.103 19.223 1.00 65.12 87 GLY A CA 1
ATOM 659 C C . GLY A 1 87 ? -15.614 -1.315 19.935 1.00 65.12 87 GLY A C 1
ATOM 660 O O . GLY A 1 87 ? -15.889 -0.158 20.330 1.00 65.12 87 GLY A O 1
#

Sequence (87 aa):
MRRRVVYVMLALCGLVLAGLVAWLLVSMIAVADAQTPMSTVTVDLSGQQGTVRGNYGQTAWTGQSFMQFRGIPYAEAPIGNLRFRVG

Secondary structure (DSSP, 8-state):
-HHHHHHHHHHHHHHHHHHHHHHHHHHHSS-S-------EEEEEPSTT--EEEEEEEE-TTT--EEEE------S----GGGTTS--

pLDDT: mean 85.58, std 12.68, range [49.69, 96.25]